Protein AF-A0A7S1EMR7-F1 (afdb_monomer_lite)

Foldseek 3Di:
DVVVVVVVVVVVVVVVVVVPPPPPPDVPAQEEAEQEDPVVCVVVVVCVVQVVVRHHYYNDDDPPDDHQEYEHDPVPDPVVCVVVNSHHYPDDPPCCCPPPPQNVCVSCVVVDDPPDDDDDDFDDDDPVSVVVVVVVVVVVVVVPDDDDDDDPPPPD

Radius of gyration: 26.7 Å; chains: 1; bounding box: 46×33×87 Å

Sequence (156 aa):
AREARFRKMRAQKKNAEEDETMKIEGDGDRVCQLDVPEDYEVYLDLRQALERRGWSASRELVEGVLPQMQWCSYIKTAWPLVASSNLIANHYFMRSGLVRKAELHSTLEPFEHGFCPEAHVTLVETQDDRDAFSSQAGALVRRGGLWVIKRGDSSN

Organism: Hemiselmis andersenii (NCBI:txid464988)

pLDDT: mean 80.06, std 16.39, range [36.0, 95.75]

Secondary structure (DSSP, 8-state):
-HHHHHHHHHHHHHHHHHHS-----S---EEEEEES-HHHHHHHTHHHHHHTTTEEEESSPPTT---SEEEE-GGGS-HHHHHTTS-EESS-SS-HHHHSHHHHHHHHGGG-SSSS---------SHHHHHHHHHHHHHHHHH-S-----------

Structure (mmCIF, N/CA/C/O backbone):
data_AF-A0A7S1EMR7-F1
#
_entry.id   AF-A0A7S1EMR7-F1
#
loop_
_atom_site.group_PDB
_atom_site.id
_atom_site.type_symbol
_atom_site.label_atom_id
_atom_site.label_alt_id
_atom_site.label_comp_id
_atom_site.label_asym_id
_atom_site.label_entity_id
_atom_site.label_seq_id
_atom_site.pdbx_PDB_ins_code
_atom_site.Cartn_x
_atom_site.Cartn_y
_atom_site.Cartn_z
_atom_site.occupancy
_atom_site.B_iso_or_equiv
_atom_site.auth_seq_id
_atom_site.auth_comp_id
_atom_site.auth_asym_id
_atom_site.auth_atom_id
_atom_site.pdbx_PDB_model_num
ATOM 1 N N . ALA A 1 1 ? 22.636 -6.985 56.946 1.00 59.81 1 ALA A N 1
ATOM 2 C CA . ALA A 1 1 ? 22.082 -5.681 56.497 1.00 59.81 1 ALA A CA 1
ATOM 3 C C . ALA A 1 1 ? 21.870 -5.590 54.974 1.00 59.81 1 ALA A C 1
ATOM 5 O O . ALA A 1 1 ? 20.788 -5.204 54.547 1.00 59.81 1 ALA A O 1
ATOM 6 N N . ARG A 1 2 ? 22.856 -5.963 54.139 1.00 51.94 2 ARG A N 1
ATOM 7 C CA . ARG A 1 2 ? 22.787 -5.855 52.664 1.00 51.94 2 ARG A CA 1
ATOM 8 C C . ARG A 1 2 ? 21.763 -6.803 52.010 1.00 51.94 2 ARG A C 1
ATOM 10 O O . ARG A 1 2 ? 21.017 -6.373 51.139 1.00 51.94 2 ARG A O 1
ATOM 17 N N . GLU A 1 3 ? 21.648 -8.042 52.486 1.00 55.09 3 GLU A N 1
ATOM 18 C CA . GLU A 1 3 ? 20.686 -9.031 51.958 1.00 55.09 3 GLU A CA 1
ATOM 19 C C . GLU A 1 3 ? 19.217 -8.685 52.242 1.00 55.09 3 GLU A C 1
ATOM 21 O O . GLU A 1 3 ? 18.350 -8.898 51.395 1.00 55.09 3 GLU A O 1
ATOM 26 N N . ALA A 1 4 ? 18.930 -8.070 53.394 1.00 62.09 4 ALA A N 1
ATOM 27 C CA . ALA A 1 4 ? 17.586 -7.594 53.730 1.00 62.09 4 ALA A CA 1
ATOM 28 C C . ALA A 1 4 ? 17.117 -6.489 52.765 1.00 62.09 4 ALA A C 1
ATOM 30 O O . ALA A 1 4 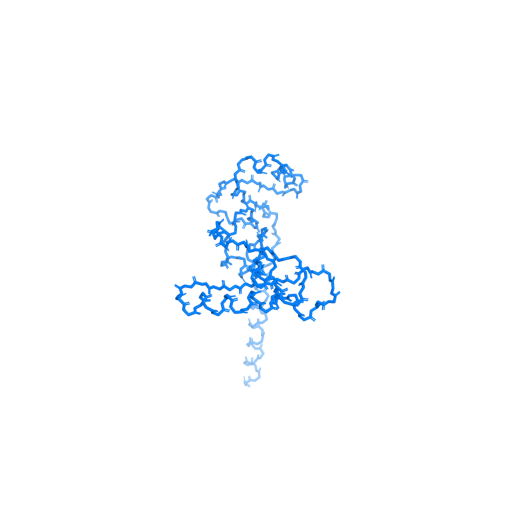? 15.948 -6.438 52.387 1.00 62.09 4 ALA A O 1
ATOM 31 N N . ARG A 1 5 ? 18.051 -5.646 52.302 1.00 58.44 5 ARG A N 1
ATOM 32 C CA . ARG A 1 5 ? 17.791 -4.590 51.313 1.00 58.44 5 ARG A CA 1
ATOM 33 C C . ARG A 1 5 ? 17.473 -5.166 49.928 1.00 58.44 5 ARG A C 1
ATOM 35 O O . ARG A 1 5 ? 16.561 -4.679 49.268 1.00 58.44 5 ARG A O 1
ATOM 42 N N . PHE A 1 6 ? 18.159 -6.238 49.524 1.00 53.72 6 PHE A N 1
ATOM 43 C CA . PHE A 1 6 ? 17.891 -6.933 48.258 1.00 53.72 6 PHE A CA 1
ATOM 44 C C . PHE A 1 6 ? 16.562 -7.696 48.258 1.00 53.72 6 PHE A C 1
ATOM 46 O O . PHE A 1 6 ? 15.848 -7.664 47.257 1.00 53.72 6 PHE A O 1
ATOM 53 N N . ARG A 1 7 ? 16.181 -8.324 49.379 1.00 66.12 7 ARG A N 1
ATOM 54 C CA . ARG A 1 7 ? 14.852 -8.948 49.510 1.00 66.12 7 ARG A CA 1
ATOM 55 C C . ARG A 1 7 ? 13.726 -7.915 49.449 1.00 66.12 7 ARG A C 1
ATOM 57 O O . ARG A 1 7 ? 12.734 -8.160 48.773 1.00 66.12 7 ARG A O 1
ATOM 64 N N . LYS A 1 8 ? 13.905 -6.744 50.074 1.00 63.78 8 LYS A N 1
ATOM 65 C CA . LYS A 1 8 ? 12.916 -5.654 50.033 1.00 63.78 8 LYS A CA 1
ATOM 66 C C . LYS A 1 8 ? 12.748 -5.071 48.622 1.00 63.78 8 LYS A C 1
ATOM 68 O O . LYS A 1 8 ? 11.618 -4.857 48.202 1.00 63.78 8 LYS A O 1
ATOM 73 N N . MET A 1 9 ? 13.840 -4.913 47.864 1.00 56.97 9 MET A N 1
ATOM 74 C CA . MET A 1 9 ? 13.774 -4.493 46.455 1.00 56.97 9 MET A CA 1
ATOM 75 C C . MET A 1 9 ? 13.129 -5.542 45.543 1.00 56.97 9 MET A C 1
ATOM 77 O O . MET A 1 9 ? 12.344 -5.174 44.680 1.00 56.97 9 MET A O 1
ATOM 81 N N . ARG A 1 10 ? 13.405 -6.842 45.729 1.00 60.38 10 ARG A N 1
ATOM 82 C CA . ARG A 1 10 ? 12.735 -7.901 44.947 1.00 60.38 10 ARG A CA 1
ATOM 83 C C . ARG A 1 10 ? 11.239 -7.994 45.246 1.00 60.38 10 ARG A C 1
ATOM 85 O O . ARG A 1 10 ? 10.472 -8.215 44.321 1.00 60.38 10 ARG A O 1
ATOM 92 N N . ALA A 1 11 ? 10.827 -7.789 46.497 1.00 57.56 11 ALA A N 1
ATOM 93 C CA . ALA A 1 11 ? 9.412 -7.740 46.862 1.00 57.56 11 ALA A CA 1
ATOM 94 C C . ALA A 1 11 ? 8.708 -6.501 46.280 1.00 57.56 11 ALA A C 1
ATOM 96 O O . ALA A 1 11 ? 7.611 -6.619 45.755 1.00 57.56 11 ALA A O 1
ATOM 97 N N . GLN A 1 12 ? 9.361 -5.332 46.290 1.00 55.22 12 GLN A N 1
ATOM 98 C CA . GLN A 1 12 ? 8.822 -4.126 45.647 1.00 55.22 12 GLN A CA 1
ATOM 99 C C . GLN A 1 12 ? 8.751 -4.251 44.123 1.00 55.22 12 GLN A C 1
ATOM 101 O O . GLN A 1 12 ? 7.795 -3.776 43.529 1.00 55.22 12 GLN A O 1
ATOM 106 N N . LYS A 1 13 ? 9.724 -4.922 43.495 1.00 54.41 13 LYS A N 1
ATOM 107 C CA . LYS A 1 13 ? 9.717 -5.156 42.048 1.00 54.41 13 LYS A CA 1
ATOM 108 C C . LYS A 1 13 ? 8.657 -6.179 41.632 1.00 54.41 13 LYS A C 1
ATOM 110 O O . LYS A 1 13 ? 8.000 -5.975 40.626 1.00 54.41 13 LYS A O 1
ATOM 115 N N . LYS A 1 14 ? 8.435 -7.215 42.449 1.00 50.94 14 LYS A N 1
ATOM 116 C CA . LYS A 1 14 ? 7.358 -8.187 42.233 1.00 50.94 14 LYS A CA 1
ATOM 117 C C . LYS A 1 14 ? 5.971 -7.557 42.412 1.00 50.94 14 LYS A C 1
ATOM 119 O O . LYS A 1 14 ? 5.097 -7.816 41.603 1.00 50.94 14 LYS A O 1
ATOM 124 N N . ASN A 1 15 ? 5.804 -6.667 43.393 1.00 51.16 15 ASN A N 1
ATOM 125 C CA . ASN A 1 15 ? 4.559 -5.910 43.558 1.00 51.16 15 ASN A CA 1
ATOM 126 C C . ASN A 1 15 ? 4.343 -4.866 42.445 1.00 51.16 15 ASN A C 1
ATOM 128 O O . ASN A 1 15 ? 3.202 -4.553 42.153 1.00 51.16 15 ASN A O 1
ATOM 132 N N . ALA A 1 16 ? 5.408 -4.337 41.828 1.00 50.28 16 ALA A N 1
ATOM 133 C CA . ALA A 1 16 ? 5.301 -3.429 40.682 1.00 50.28 16 ALA A CA 1
ATOM 134 C C . ALA A 1 16 ? 5.016 -4.171 39.361 1.00 50.28 16 ALA A C 1
ATOM 136 O O . ALA A 1 16 ? 4.273 -3.666 38.532 1.00 50.28 16 ALA A O 1
ATOM 137 N N . GLU A 1 17 ? 5.555 -5.382 39.177 1.00 47.81 17 GLU A N 1
ATOM 138 C CA . GLU A 1 17 ? 5.241 -6.245 38.024 1.00 47.81 17 GLU A CA 1
ATOM 139 C C . GLU A 1 17 ? 3.837 -6.882 38.139 1.00 47.81 17 GLU A C 1
ATOM 141 O O . GLU A 1 17 ? 3.195 -7.144 37.124 1.00 47.81 17 GLU A O 1
ATOM 146 N N . GLU A 1 18 ? 3.318 -7.082 39.357 1.00 48.97 18 GLU A N 1
ATOM 147 C CA . GLU A 1 18 ? 1.927 -7.514 39.589 1.00 48.97 18 GLU A CA 1
ATOM 148 C C . GLU A 1 18 ? 0.900 -6.365 39.436 1.00 48.97 18 GLU A C 1
ATOM 150 O O . GLU A 1 18 ? -0.270 -6.652 39.207 1.00 48.97 18 GLU A O 1
ATOM 155 N N . ASP A 1 19 ? 1.322 -5.091 39.458 1.00 44.84 19 ASP A N 1
ATOM 156 C CA . ASP A 1 19 ? 0.466 -3.914 39.171 1.00 44.84 19 ASP A CA 1
ATOM 157 C C . ASP A 1 19 ? 0.435 -3.543 37.667 1.00 44.84 19 ASP A C 1
ATOM 159 O O . ASP A 1 19 ? -0.446 -2.814 37.217 1.00 44.84 19 ASP A O 1
ATOM 163 N N . GLU A 1 20 ? 1.367 -4.070 36.860 1.00 45.59 20 GLU A N 1
ATOM 164 C CA . GLU A 1 20 ? 1.412 -3.878 35.396 1.00 45.59 20 GLU A CA 1
ATOM 165 C C . GLU A 1 20 ? 0.781 -5.029 34.600 1.00 45.59 20 GLU A C 1
ATOM 167 O O . GLU A 1 20 ? 0.654 -4.959 33.376 1.00 45.59 20 GLU A O 1
ATOM 172 N N . THR A 1 21 ? 0.273 -6.060 35.279 1.00 43.38 21 THR A N 1
ATOM 173 C CA . THR A 1 21 ? -0.752 -6.923 34.683 1.00 43.38 21 THR A CA 1
ATOM 174 C C . THR A 1 21 ? -2.107 -6.263 34.883 1.00 43.38 21 THR A C 1
ATOM 176 O O . THR A 1 21 ? -2.955 -6.727 35.643 1.00 43.38 21 THR A O 1
ATOM 179 N N . MET A 1 22 ? -2.318 -5.172 34.138 1.00 37.53 22 MET A N 1
ATOM 180 C CA . MET A 1 22 ? -3.654 -4.754 33.735 1.00 37.53 22 MET A CA 1
ATOM 181 C C . MET A 1 22 ? -4.307 -5.970 33.079 1.00 37.53 22 MET A C 1
ATOM 183 O O . MET A 1 22 ? -4.130 -6.259 31.895 1.00 37.53 22 MET A O 1
ATOM 187 N N . LYS A 1 23 ? -5.051 -6.726 33.882 1.00 36.00 23 LYS A N 1
ATOM 188 C CA . LYS A 1 23 ? -6.114 -7.568 33.377 1.00 36.00 23 LYS A CA 1
ATOM 189 C C . LYS A 1 23 ? -7.006 -6.641 32.566 1.00 36.00 23 LYS A C 1
ATOM 191 O O . LYS A 1 23 ? -7.733 -5.830 33.134 1.00 36.00 23 LYS A O 1
ATOM 196 N N . ILE A 1 24 ? -6.951 -6.761 31.245 1.00 42.38 24 ILE A N 1
ATOM 197 C CA . ILE A 1 24 ? -8.002 -6.257 30.365 1.00 42.38 24 ILE A CA 1
ATOM 198 C C . ILE A 1 24 ? -9.196 -7.207 30.556 1.00 42.38 24 ILE A C 1
ATOM 200 O O . ILE A 1 24 ? -9.556 -7.991 29.687 1.00 42.38 24 ILE A O 1
ATOM 204 N N . GLU A 1 25 ? -9.744 -7.227 31.770 1.00 42.66 25 GLU A N 1
ATOM 205 C CA . GLU A 1 25 ? -11.084 -7.719 32.045 1.00 42.66 25 GLU A CA 1
ATOM 206 C C . GLU A 1 25 ? -11.998 -6.521 31.795 1.00 42.66 25 GLU A C 1
ATOM 208 O O . GLU A 1 25 ? -12.221 -5.674 32.656 1.00 42.66 25 GLU A O 1
ATOM 213 N N . GLY A 1 26 ? -12.458 -6.420 30.556 1.00 37.28 26 GLY A N 1
ATOM 214 C CA . GLY A 1 26 ? -13.476 -5.477 30.145 1.00 37.28 26 GLY A CA 1
ATOM 215 C C . GLY A 1 26 ? -13.989 -5.898 28.783 1.00 37.28 26 GLY A C 1
ATOM 216 O O . GLY A 1 26 ? -13.205 -5.985 27.837 1.00 37.28 26 GLY A O 1
ATOM 217 N N . ASP A 1 27 ? -15.297 -6.126 28.683 1.00 48.91 27 ASP A N 1
ATOM 218 C CA . ASP A 1 27 ? -16.066 -5.887 27.458 1.00 48.91 27 ASP A CA 1
ATOM 219 C C . ASP A 1 27 ? -15.901 -4.399 27.090 1.00 48.91 27 ASP A C 1
ATOM 221 O O . ASP A 1 27 ? -16.804 -3.580 27.228 1.00 48.91 27 ASP A O 1
ATOM 225 N N . GLY A 1 28 ? -14.682 -4.003 26.721 1.00 57.78 28 GLY A N 1
ATOM 226 C CA . GLY A 1 28 ? -14.449 -2.754 26.032 1.00 57.78 28 GLY A CA 1
ATOM 227 C C . GLY A 1 28 ? -15.085 -2.940 24.672 1.00 57.78 28 GLY A C 1
ATOM 228 O O . GLY A 1 28 ? -14.665 -3.836 23.932 1.00 57.78 28 GLY A O 1
ATOM 229 N N . ASP A 1 29 ? -16.123 -2.155 24.386 1.00 72.94 29 ASP A N 1
ATOM 230 C CA . ASP A 1 29 ? -16.818 -2.196 23.106 1.00 72.94 29 ASP A CA 1
ATOM 231 C C . ASP A 1 29 ? -15.783 -2.273 21.983 1.00 72.94 29 ASP A C 1
ATOM 233 O O . ASP A 1 29 ? -14.864 -1.452 21.884 1.00 72.94 29 ASP A O 1
ATOM 237 N N . ARG A 1 30 ? -15.879 -3.331 21.177 1.00 89.31 30 ARG A N 1
ATOM 238 C CA . ARG A 1 30 ? -14.985 -3.532 20.042 1.00 89.31 30 ARG A CA 1
ATOM 239 C C . ARG A 1 30 ? -15.376 -2.517 18.984 1.00 89.31 30 ARG A C 1
ATOM 241 O O . ARG A 1 30 ? -16.343 -2.725 18.258 1.00 89.31 30 ARG A O 1
ATOM 248 N N . VAL A 1 31 ? -14.655 -1.412 18.908 1.00 92.12 31 VAL A N 1
ATOM 249 C CA . VAL A 1 31 ? -14.942 -0.308 17.998 1.00 92.12 31 VAL A CA 1
ATOM 250 C C . VAL A 1 31 ? -14.073 -0.416 16.752 1.00 92.12 31 VAL A C 1
ATOM 252 O O . VAL A 1 31 ? -12.845 -0.524 16.811 1.00 92.12 31 VAL A O 1
ATOM 255 N N . CYS A 1 32 ? -14.733 -0.357 15.599 1.00 93.75 32 CYS A N 1
ATOM 256 C CA . CYS A 1 32 ? -14.106 -0.231 14.299 1.00 93.75 32 CYS A CA 1
ATOM 257 C C . CYS A 1 32 ? -14.441 1.123 13.665 1.00 93.75 32 CYS A C 1
ATOM 259 O O . CYS A 1 32 ? -15.611 1.470 13.500 1.00 93.75 32 CYS A O 1
ATOM 261 N N . GLN A 1 33 ? -13.413 1.862 13.250 1.00 93.75 33 GLN A N 1
ATOM 262 C CA . GLN A 1 33 ? -13.583 3.028 12.389 1.00 93.75 33 GLN A CA 1
ATOM 263 C C . GLN A 1 33 ? -13.629 2.592 10.914 1.00 93.75 33 GLN A C 1
ATOM 265 O O . GLN A 1 33 ? -12.656 2.035 10.406 1.00 93.75 33 GLN A O 1
ATOM 270 N N . LEU A 1 34 ? -14.726 2.890 10.221 1.00 93.12 34 LEU A N 1
ATOM 271 C CA . LEU A 1 34 ? -14.945 2.671 8.789 1.00 93.12 34 LEU A CA 1
ATOM 272 C C . LEU A 1 34 ? -14.782 3.983 8.006 1.00 93.12 34 LEU A C 1
ATOM 274 O O . LEU A 1 34 ? -15.761 4.616 7.617 1.00 93.12 34 LEU A O 1
ATOM 278 N N . ASP A 1 35 ? -13.544 4.399 7.749 1.00 91.81 35 ASP A N 1
ATOM 279 C CA . ASP A 1 35 ? -13.264 5.573 6.908 1.00 91.81 35 ASP A CA 1
ATOM 280 C C . ASP A 1 35 ? -13.019 5.148 5.452 1.00 91.81 35 ASP A C 1
ATOM 282 O O . ASP A 1 35 ? -11.899 5.178 4.926 1.00 91.81 35 ASP A O 1
ATOM 286 N N . VAL A 1 36 ? -14.098 4.690 4.816 1.00 88.44 36 VAL A N 1
ATOM 287 C CA . VAL A 1 36 ? -14.150 4.300 3.402 1.00 88.44 36 VAL A CA 1
ATOM 288 C C . VAL A 1 36 ? -15.313 4.991 2.678 1.00 88.44 36 VAL A C 1
ATOM 290 O O . VAL A 1 36 ? -16.310 5.347 3.318 1.00 88.44 36 VAL A O 1
ATOM 293 N N . PRO A 1 37 ? -15.217 5.176 1.347 1.00 86.06 37 PRO A N 1
ATOM 294 C CA . PRO A 1 37 ? -16.343 5.599 0.514 1.00 86.06 37 PRO A CA 1
ATOM 295 C C . PRO A 1 37 ? -17.586 4.713 0.705 1.00 86.06 37 PRO A C 1
ATOM 297 O O . PRO A 1 37 ? -17.478 3.536 1.043 1.00 86.06 37 PRO A O 1
ATOM 300 N N . GLU A 1 38 ? -18.778 5.288 0.536 1.00 79.75 38 GLU A N 1
ATOM 301 C CA . GLU A 1 38 ? -20.043 4.608 0.876 1.00 79.75 38 GLU A CA 1
ATOM 302 C C . GLU A 1 38 ? -20.360 3.459 -0.071 1.00 79.75 38 GLU A C 1
ATOM 304 O O . GLU A 1 38 ? -20.783 2.389 0.352 1.00 79.75 38 GLU A O 1
ATOM 309 N N . ASP A 1 39 ? -20.067 3.659 -1.349 1.00 82.88 39 ASP A N 1
ATOM 310 C CA . ASP A 1 39 ? -20.155 2.642 -2.388 1.00 82.88 39 ASP A CA 1
ATOM 311 C C . ASP A 1 39 ? -19.263 1.429 -2.084 1.00 82.88 39 ASP A C 1
ATOM 313 O O . ASP A 1 39 ? -19.673 0.292 -2.311 1.00 82.88 39 ASP A O 1
ATOM 317 N N . TYR A 1 40 ? -18.083 1.649 -1.501 1.00 79.44 40 TYR A N 1
ATOM 318 C CA . TYR A 1 40 ? -17.188 0.574 -1.073 1.00 79.44 40 TYR A CA 1
ATOM 319 C C . TYR A 1 40 ? -17.735 -0.210 0.132 1.00 79.44 40 TYR A C 1
ATOM 321 O O . TYR A 1 40 ? -17.653 -1.440 0.157 1.00 79.44 40 TYR A O 1
ATOM 329 N N . GLU A 1 41 ? -18.309 0.481 1.124 1.00 77.44 41 GLU A N 1
ATOM 330 C CA . GLU A 1 41 ? -18.937 -0.151 2.295 1.00 77.44 41 GLU A CA 1
ATOM 331 C C . GLU A 1 41 ? -20.154 -0.989 1.889 1.00 77.44 41 GLU A C 1
ATOM 333 O O . GLU A 1 41 ? -20.264 -2.138 2.316 1.00 77.44 41 GLU A O 1
ATOM 338 N N . VAL A 1 42 ? -21.020 -0.450 1.024 1.00 76.94 42 VAL A N 1
ATOM 339 C CA . VAL A 1 42 ? -22.207 -1.146 0.501 1.00 76.94 42 VAL A CA 1
ATOM 340 C C . VAL A 1 42 ? -21.809 -2.361 -0.334 1.00 76.94 42 VAL A C 1
ATOM 342 O O . VAL A 1 42 ? -22.425 -3.417 -0.211 1.00 76.94 42 VAL A O 1
ATOM 345 N N . TYR A 1 43 ? -20.761 -2.243 -1.153 1.00 75.56 43 TYR A N 1
ATOM 346 C CA . TYR A 1 43 ? -20.276 -3.349 -1.979 1.00 75.56 43 TYR A CA 1
ATOM 347 C C . TYR A 1 43 ? -19.778 -4.545 -1.150 1.00 75.56 43 TYR A C 1
ATOM 349 O O . TYR A 1 43 ? -19.951 -5.692 -1.560 1.00 75.56 43 TYR A O 1
ATOM 357 N N . LEU A 1 44 ? -19.163 -4.293 0.009 1.00 82.75 44 LEU A N 1
ATOM 358 C CA . LEU A 1 44 ? -18.569 -5.333 0.858 1.00 82.75 44 LEU A CA 1
ATOM 359 C C . LEU A 1 44 ? -19.40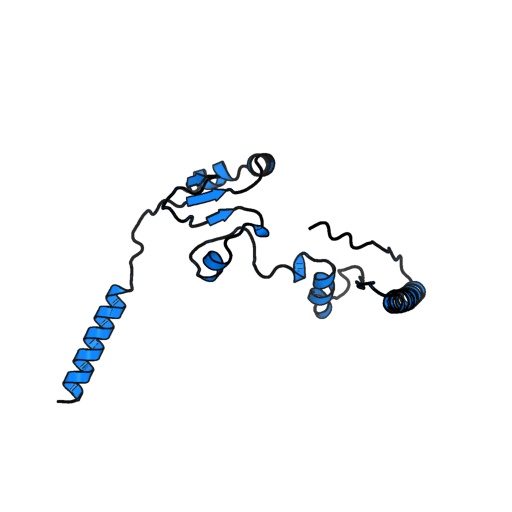4 -5.708 2.092 1.00 82.75 44 LEU A C 1
ATOM 361 O O . LEU A 1 44 ? -19.042 -6.660 2.783 1.00 82.75 44 LEU A O 1
ATOM 365 N N . ASP A 1 45 ? -20.481 -4.975 2.384 1.00 89.31 45 ASP A N 1
ATOM 366 C CA . ASP A 1 45 ? -21.322 -5.143 3.579 1.00 89.31 45 ASP A CA 1
ATOM 367 C C . ASP A 1 45 ? -20.505 -5.165 4.894 1.00 89.31 45 ASP A C 1
ATOM 369 O O . ASP A 1 45 ? -20.740 -5.951 5.819 1.00 89.31 45 ASP A O 1
ATOM 373 N N . LEU A 1 46 ? -19.473 -4.311 4.968 1.00 89.69 46 LEU A N 1
ATOM 374 C CA . LEU A 1 46 ? -18.468 -4.357 6.041 1.00 89.69 46 LEU A CA 1
ATOM 375 C C . LEU A 1 46 ? -19.079 -4.112 7.418 1.00 89.69 46 LEU A C 1
ATOM 377 O O . LEU A 1 46 ? -18.783 -4.846 8.360 1.00 89.69 46 LEU A O 1
ATOM 381 N N . ARG A 1 47 ? -19.947 -3.103 7.538 1.00 91.00 47 ARG A N 1
ATOM 382 C CA . ARG A 1 47 ? -20.621 -2.766 8.795 1.00 91.00 47 ARG A CA 1
ATOM 383 C C . ARG A 1 47 ? -21.409 -3.947 9.336 1.00 91.00 47 ARG A C 1
ATOM 385 O O . ARG A 1 47 ? -21.165 -4.367 10.463 1.00 91.00 47 ARG A O 1
ATOM 392 N N . GLN A 1 48 ? -22.280 -4.543 8.524 1.00 91.44 48 GLN A N 1
ATOM 393 C CA . GLN A 1 48 ? -23.098 -5.659 8.983 1.00 91.44 48 GLN A CA 1
ATOM 394 C C . GLN A 1 48 ? -22.243 -6.894 9.297 1.00 91.44 48 GLN A C 1
ATOM 396 O O . GLN A 1 48 ? -22.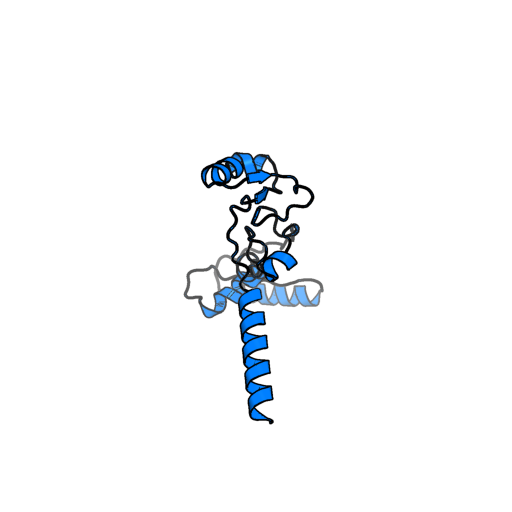549 -7.645 10.225 1.00 91.44 48 GLN A O 1
ATOM 401 N N . ALA A 1 49 ? -21.158 -7.125 8.550 1.00 92.81 49 ALA A N 1
ATOM 402 C CA . ALA A 1 49 ? -20.221 -8.211 8.827 1.00 92.81 49 ALA A CA 1
ATOM 403 C C . ALA A 1 49 ? -19.484 -8.038 10.168 1.00 92.81 49 ALA A C 1
ATOM 405 O O . ALA A 1 49 ? -19.202 -9.037 10.842 1.00 92.81 49 ALA A O 1
ATOM 406 N N . LEU A 1 50 ? -19.176 -6.798 10.548 1.00 92.50 50 LEU A N 1
ATOM 407 C CA . LEU A 1 50 ? -18.548 -6.433 11.816 1.00 92.50 50 LEU A CA 1
ATOM 408 C C . LEU A 1 50 ? -19.536 -6.519 12.983 1.00 92.50 50 LEU A C 1
ATOM 410 O O . LEU A 1 50 ? -19.252 -7.195 13.973 1.00 92.50 50 LEU A O 1
ATOM 414 N N . GLU A 1 51 ? -20.727 -5.946 12.832 1.00 92.12 51 GLU A N 1
ATOM 415 C CA . GLU A 1 51 ? -21.797 -5.974 13.839 1.00 92.12 51 GLU A CA 1
ATOM 416 C C . GLU A 1 51 ? -22.224 -7.407 14.178 1.00 92.12 51 GLU A C 1
ATOM 418 O O . GLU A 1 51 ? -22.319 -7.771 15.350 1.00 92.12 51 GLU A O 1
ATOM 423 N N . ARG A 1 52 ? -22.340 -8.286 13.170 1.00 93.81 52 ARG A N 1
ATOM 424 C CA . ARG A 1 52 ? -22.592 -9.729 13.366 1.00 93.81 52 ARG A CA 1
ATOM 425 C C . ARG A 1 52 ? -21.510 -10.443 14.190 1.00 93.81 52 ARG A C 1
ATOM 427 O O . ARG A 1 52 ? -21.741 -11.551 14.666 1.00 93.81 52 ARG A O 1
ATOM 434 N N . ARG A 1 53 ? -20.327 -9.842 14.340 1.00 92.88 53 ARG A N 1
ATOM 435 C CA . ARG A 1 53 ? -19.189 -10.352 15.125 1.00 92.88 53 ARG A CA 1
ATOM 436 C C . ARG A 1 53 ? -18.981 -9.583 16.435 1.00 92.88 53 ARG A C 1
ATOM 438 O O . ARG A 1 53 ? -17.940 -9.752 17.072 1.00 92.88 53 ARG A O 1
ATOM 445 N N . GLY A 1 54 ? -19.955 -8.760 16.827 1.00 92.12 54 GLY A N 1
ATOM 446 C CA . GLY A 1 54 ? -19.920 -7.982 18.062 1.00 92.12 54 GLY A CA 1
ATOM 447 C C . GLY A 1 54 ? -19.009 -6.758 17.993 1.00 92.12 54 GLY A C 1
ATOM 448 O O . GLY A 1 54 ? -18.466 -6.360 19.017 1.00 92.12 54 GLY A O 1
ATOM 449 N N . TRP A 1 55 ? -18.792 -6.198 16.801 1.00 92.44 55 TRP A N 1
ATOM 450 C CA . TRP A 1 55 ? -18.100 -4.920 16.640 1.00 92.44 55 TRP A CA 1
ATOM 451 C C . TRP A 1 55 ? -19.103 -3.785 16.451 1.00 92.44 55 TRP A C 1
ATOM 453 O O . TRP A 1 55 ? -20.020 -3.894 15.642 1.00 92.44 55 TRP A O 1
ATOM 463 N N . SER A 1 56 ? -18.881 -2.668 17.133 1.00 91.31 56 SER A N 1
ATOM 464 C CA . SER A 1 56 ? -19.505 -1.391 16.804 1.00 91.31 56 SER A CA 1
ATOM 465 C C . SER A 1 56 ? -18.708 -0.735 15.680 1.00 91.31 56 SER A C 1
ATOM 467 O O . SER A 1 56 ? -17.514 -0.480 15.834 1.00 91.31 56 SER A O 1
ATOM 469 N N . ALA A 1 57 ? -19.332 -0.498 14.529 1.00 90.88 57 ALA A N 1
ATOM 470 C CA . ALA A 1 57 ? -18.668 0.081 13.367 1.00 90.88 57 ALA A CA 1
ATOM 471 C C . ALA A 1 57 ? -19.216 1.484 13.071 1.00 90.88 57 ALA A C 1
ATOM 473 O O . ALA A 1 57 ? -20.418 1.669 12.894 1.00 90.88 57 ALA A O 1
ATOM 474 N N . SER A 1 58 ? -18.347 2.489 12.983 1.00 88.56 58 SER A N 1
ATOM 475 C CA . SER A 1 58 ? -18.740 3.881 12.720 1.00 88.56 58 SER A CA 1
ATOM 476 C C . SER A 1 58 ? -17.791 4.537 11.729 1.00 88.56 58 SER A C 1
ATOM 478 O O . SER A 1 58 ? -16.601 4.244 11.726 1.00 88.56 58 SER A O 1
ATOM 480 N N . ARG A 1 59 ? -18.303 5.443 10.891 1.00 87.44 59 ARG A N 1
ATOM 481 C CA . ARG A 1 59 ? -17.453 6.248 9.996 1.00 87.44 59 ARG A CA 1
ATOM 482 C C . ARG A 1 59 ? -16.711 7.333 10.773 1.00 87.44 59 ARG A C 1
ATOM 484 O O . ARG A 1 59 ? -15.555 7.639 10.487 1.00 87.44 59 ARG A O 1
ATOM 491 N N . GLU A 1 60 ? -17.381 7.878 11.779 1.00 83.06 60 GLU A N 1
ATOM 492 C CA . GLU A 1 60 ? -16.850 8.912 12.654 1.00 83.06 60 GLU A CA 1
ATOM 493 C C . GLU A 1 60 ? -16.151 8.283 13.857 1.00 83.06 60 GLU A C 1
ATOM 495 O O . GLU A 1 60 ? -16.608 7.274 14.406 1.00 83.06 60 GLU A O 1
ATOM 500 N N . LEU A 1 61 ? -15.046 8.902 14.270 1.00 77.88 61 LEU A N 1
ATOM 501 C CA . LEU A 1 61 ? -14.425 8.596 15.551 1.00 77.88 61 LEU A CA 1
ATOM 502 C C . LEU A 1 61 ? -15.354 9.077 16.661 1.00 77.88 61 LEU A C 1
ATOM 504 O O . LEU A 1 61 ? -15.742 10.243 16.692 1.00 77.88 61 LEU A O 1
ATOM 508 N N . VAL A 1 62 ? -15.690 8.175 17.575 1.00 75.44 62 VAL A N 1
ATOM 509 C CA . VAL A 1 62 ? -16.426 8.538 18.783 1.00 75.44 62 VAL A CA 1
ATOM 510 C C . VAL A 1 62 ? -15.467 9.302 19.694 1.00 75.44 62 VAL A C 1
ATOM 512 O O . VAL A 1 62 ? -14.376 8.822 20.003 1.00 75.44 62 VAL A O 1
ATOM 515 N N . GLU A 1 63 ? -15.847 10.514 20.093 1.00 76.19 63 GLU A N 1
ATOM 516 C CA . GLU A 1 63 ? -15.000 11.368 20.925 1.00 76.19 63 GLU A CA 1
ATOM 517 C C . GLU A 1 63 ? -14.619 10.658 22.235 1.00 76.19 63 GLU A C 1
ATOM 519 O O . GLU A 1 63 ? -15.460 10.078 22.920 1.00 76.19 63 GLU A O 1
ATOM 524 N N . GLY A 1 64 ? -13.325 10.668 22.565 1.00 77.44 64 GLY A N 1
ATOM 525 C CA . GLY A 1 64 ? -12.796 10.000 23.758 1.00 77.44 64 GLY A CA 1
ATOM 526 C C . GLY A 1 64 ? -12.664 8.475 23.656 1.00 77.44 64 GLY A C 1
ATOM 527 O O . GLY A 1 64 ? -12.172 7.864 24.603 1.00 77.44 64 GLY A O 1
ATOM 528 N N . VAL A 1 65 ? -13.036 7.856 22.528 1.00 82.56 65 VAL A N 1
ATOM 529 C CA . VAL A 1 65 ? -12.917 6.406 22.313 1.00 82.56 65 VAL A CA 1
ATOM 530 C C . VAL A 1 65 ? -11.928 6.123 21.187 1.00 82.56 65 VAL A C 1
ATOM 532 O O . VAL A 1 65 ? -12.141 6.484 20.030 1.00 82.56 65 VAL A O 1
ATOM 535 N N . LEU A 1 66 ? -10.829 5.446 21.522 1.00 85.12 66 LEU A N 1
ATOM 536 C CA . LEU A 1 66 ? -9.873 4.970 20.525 1.00 85.12 66 LEU A CA 1
ATOM 537 C C . LEU A 1 66 ? -10.401 3.682 19.877 1.00 85.12 66 LEU A C 1
ATOM 539 O O . LEU A 1 66 ? -10.707 2.734 20.604 1.00 85.12 66 LEU A O 1
ATOM 543 N N . PRO A 1 67 ? -10.495 3.607 18.537 1.00 91.75 67 PRO A N 1
ATOM 544 C CA . PRO A 1 67 ? -10.896 2.377 17.873 1.00 91.75 67 PRO A CA 1
ATOM 545 C C . PRO A 1 67 ? -9.814 1.308 18.045 1.00 91.75 67 PRO A C 1
ATOM 547 O O . PRO A 1 67 ? -8.623 1.601 17.957 1.00 91.75 67 PRO A O 1
ATOM 550 N N . GLN A 1 68 ? -10.219 0.053 18.224 1.00 93.88 68 GLN A N 1
ATOM 551 C CA . GLN A 1 68 ? -9.301 -1.090 18.220 1.00 93.88 68 GLN A CA 1
ATOM 552 C C . GLN A 1 68 ? -9.028 -1.583 16.795 1.00 93.88 68 GLN A C 1
ATOM 554 O O . GLN A 1 68 ? -8.035 -2.272 16.558 1.00 93.88 68 GLN A O 1
ATOM 559 N N . MET A 1 69 ? -9.881 -1.214 15.832 1.00 95.19 69 MET A N 1
ATOM 560 C CA . MET A 1 69 ? -9.671 -1.500 14.417 1.00 95.19 69 MET A CA 1
ATOM 561 C C . MET A 1 69 ? -9.983 -0.299 13.522 1.00 95.19 69 MET A C 1
ATOM 563 O O . MET A 1 69 ? -10.976 0.395 13.718 1.00 95.19 69 MET A O 1
ATOM 567 N N . GLN A 1 70 ? -9.185 -0.096 12.480 1.00 94.81 70 GLN A N 1
ATOM 568 C CA . GLN A 1 70 ? -9.431 0.897 11.442 1.00 94.81 70 GLN A CA 1
ATOM 569 C C . GLN A 1 70 ? -9.501 0.216 10.074 1.00 94.81 70 GLN A C 1
ATOM 571 O O . GLN A 1 70 ? -8.555 -0.440 9.633 1.00 94.81 70 GLN A O 1
ATOM 576 N N . TRP A 1 71 ? -10.622 0.406 9.387 1.00 94.38 71 TRP A N 1
ATOM 577 C CA . TRP A 1 71 ? -10.794 0.049 7.989 1.00 94.38 71 TRP A CA 1
ATOM 578 C C . TRP A 1 71 ? -10.863 1.330 7.167 1.00 94.38 71 TRP A C 1
ATOM 580 O O . TRP A 1 71 ? -11.869 2.037 7.171 1.00 94.38 71 TRP A O 1
ATOM 590 N N . CYS A 1 72 ? -9.771 1.661 6.488 1.00 92.81 72 CYS A N 1
ATOM 591 C CA . CYS A 1 72 ? -9.665 2.914 5.743 1.00 92.81 72 CYS A CA 1
ATOM 592 C C . CYS A 1 72 ? -8.725 2.778 4.539 1.00 92.81 72 CYS A C 1
ATOM 594 O O . CYS A 1 72 ? -8.335 1.669 4.164 1.00 92.81 72 CYS A O 1
ATOM 596 N N . SER A 1 73 ? -8.372 3.893 3.895 1.00 92.25 73 SER A N 1
ATOM 597 C CA . SER A 1 73 ? -7.308 3.911 2.888 1.00 92.25 73 SER A CA 1
ATOM 598 C C . SER A 1 73 ? -5.917 3.872 3.539 1.00 92.25 73 SER A C 1
ATOM 600 O O . SER A 1 73 ? -5.723 4.310 4.672 1.00 92.25 73 SER A O 1
ATOM 602 N N . TYR A 1 74 ? -4.916 3.387 2.799 1.00 92.56 74 TYR A N 1
ATOM 603 C CA . TYR A 1 74 ? -3.536 3.263 3.293 1.00 92.56 74 TYR A CA 1
ATOM 604 C C . TYR A 1 74 ? -2.968 4.587 3.840 1.00 92.56 74 TYR A C 1
ATOM 606 O O . TYR A 1 74 ? -2.277 4.603 4.855 1.00 92.56 74 TYR A O 1
ATOM 614 N N . ILE A 1 75 ? -3.283 5.703 3.174 1.00 91.56 75 ILE A N 1
ATOM 615 C CA . ILE A 1 75 ? -2.794 7.045 3.532 1.00 91.56 75 ILE A CA 1
ATOM 616 C C . ILE A 1 75 ? -3.412 7.532 4.850 1.00 91.56 75 ILE A C 1
ATOM 618 O O . ILE A 1 75 ? -2.761 8.248 5.603 1.00 91.56 75 ILE A O 1
ATOM 622 N N . LYS A 1 76 ? -4.653 7.131 5.144 1.00 92.75 76 LYS A N 1
ATOM 623 C CA . LYS A 1 76 ? -5.384 7.540 6.351 1.00 92.75 76 LYS A CA 1
ATOM 624 C C . LYS A 1 76 ? -5.140 6.638 7.562 1.00 92.75 76 LYS A C 1
ATOM 626 O O . LYS A 1 76 ? -5.591 6.955 8.661 1.00 92.75 76 LYS A O 1
ATOM 631 N N . THR A 1 77 ? -4.455 5.514 7.364 1.00 93.94 77 THR A N 1
ATOM 632 C CA . THR A 1 77 ? -4.178 4.563 8.440 1.00 93.94 77 THR A CA 1
ATOM 633 C C . THR A 1 77 ? -3.308 5.220 9.511 1.00 93.94 77 THR A C 1
ATOM 635 O O . THR A 1 77 ? -2.261 5.795 9.207 1.00 93.94 77 THR A O 1
ATOM 638 N N . ALA A 1 78 ? -3.714 5.115 10.777 1.00 93.69 78 ALA A N 1
ATOM 639 C CA . ALA A 1 78 ? -2.968 5.657 11.910 1.00 93.69 78 ALA A CA 1
ATOM 640 C C . ALA A 1 78 ? -1.752 4.777 12.261 1.00 93.69 78 ALA A C 1
ATOM 642 O O . ALA A 1 78 ? -1.706 4.117 13.300 1.00 93.69 78 ALA A O 1
ATOM 643 N N . TRP A 1 79 ? -0.739 4.774 11.389 1.00 95.00 79 TRP A N 1
ATOM 644 C CA . TRP A 1 79 ? 0.456 3.930 11.506 1.00 95.00 79 TRP A CA 1
ATOM 645 C C . TRP A 1 79 ? 1.174 3.977 12.860 1.00 95.00 79 TRP A C 1
ATOM 647 O O . TRP A 1 79 ? 1.595 2.910 13.307 1.00 95.00 79 TRP A O 1
ATOM 657 N N . PRO A 1 80 ? 1.290 5.127 13.561 1.00 94.31 80 PRO A N 1
ATOM 658 C CA . PRO A 1 80 ? 1.877 5.144 14.900 1.00 94.31 80 PRO A CA 1
ATOM 659 C C . PRO A 1 80 ? 1.143 4.239 15.901 1.00 94.31 80 PRO A C 1
ATOM 661 O O . PRO A 1 80 ? 1.794 3.576 16.704 1.00 94.31 80 PRO A O 1
ATOM 664 N N . LEU A 1 81 ? -0.191 4.156 15.821 1.00 92.81 81 LEU A N 1
ATOM 665 C CA . LEU A 1 81 ? -1.003 3.303 16.699 1.00 92.81 81 LEU A CA 1
ATOM 666 C C . LEU A 1 81 ? -0.903 1.823 16.319 1.00 92.81 81 LEU A C 1
ATOM 668 O O . LEU A 1 81 ? -0.913 0.956 17.193 1.00 92.81 81 LEU A O 1
ATOM 672 N N . VAL A 1 82 ? -0.763 1.532 15.022 1.00 94.75 82 VAL A N 1
ATOM 673 C CA . VAL A 1 82 ? -0.496 0.169 14.537 1.00 94.75 82 VAL A CA 1
ATOM 674 C C . VAL A 1 82 ? 0.877 -0.299 15.025 1.00 94.75 82 VAL A C 1
ATOM 676 O O . VAL A 1 82 ? 1.006 -1.392 15.569 1.00 94.75 82 VAL A O 1
ATOM 679 N N . ALA A 1 83 ? 1.902 0.549 14.896 1.00 94.06 83 ALA A N 1
ATOM 680 C CA . ALA A 1 83 ? 3.263 0.250 15.338 1.00 94.06 83 ALA A CA 1
ATOM 681 C C . ALA A 1 83 ? 3.356 0.022 16.856 1.00 94.06 83 ALA A C 1
ATOM 683 O O . ALA A 1 83 ? 4.152 -0.801 17.303 1.00 94.06 83 ALA A O 1
ATOM 684 N N . SER A 1 84 ? 2.522 0.705 17.646 1.00 93.75 84 SER A N 1
ATOM 685 C CA . SER A 1 84 ? 2.440 0.513 19.096 1.00 93.75 84 SER A CA 1
ATOM 686 C C . SER A 1 84 ? 1.484 -0.608 19.527 1.00 93.75 84 SER A C 1
ATOM 688 O O . SER A 1 84 ? 1.198 -0.717 20.713 1.00 93.75 84 SER A O 1
ATOM 690 N N . SER A 1 85 ? 0.974 -1.428 18.596 1.00 89.38 85 SER A N 1
ATOM 691 C CA . SER A 1 85 ? 0.018 -2.523 18.859 1.00 89.38 85 SER A CA 1
ATOM 692 C C . SER A 1 85 ? -1.301 -2.097 19.522 1.00 89.38 85 SER A C 1
ATOM 694 O O . SER A 1 85 ? -2.001 -2.926 20.095 1.00 89.38 85 SER A O 1
ATOM 696 N N . ASN A 1 86 ? -1.667 -0.818 19.413 1.00 90.56 86 ASN A N 1
ATOM 697 C CA . ASN A 1 86 ? -2.914 -0.278 19.962 1.00 90.56 86 ASN A CA 1
ATOM 698 C C . ASN A 1 86 ? -4.063 -0.284 18.941 1.00 90.56 86 ASN A C 1
ATOM 700 O O . ASN A 1 86 ? -5.195 0.026 19.296 1.00 90.56 86 ASN A O 1
ATOM 704 N N . LEU A 1 87 ? -3.775 -0.602 17.674 1.00 94.12 87 LEU A N 1
ATOM 705 C CA . LEU A 1 87 ? -4.733 -0.553 16.575 1.00 94.12 87 LEU A CA 1
ATOM 706 C C . LEU A 1 87 ? -4.471 -1.667 15.555 1.00 94.12 87 LEU A C 1
ATOM 708 O O . LEU A 1 87 ? -3.344 -1.850 15.095 1.00 94.12 87 LEU A O 1
ATOM 712 N N . ILE A 1 88 ? -5.532 -2.355 15.140 1.00 95.19 88 ILE A N 1
ATOM 713 C CA . ILE A 1 88 ? -5.532 -3.265 13.989 1.00 95.19 88 ILE A CA 1
ATOM 714 C C . ILE A 1 88 ? -5.934 -2.472 12.740 1.00 95.19 88 ILE A C 1
ATOM 716 O O . ILE A 1 88 ? -6.916 -1.737 12.763 1.00 95.19 88 ILE A O 1
ATOM 720 N N . ALA A 1 89 ? -5.216 -2.629 11.629 1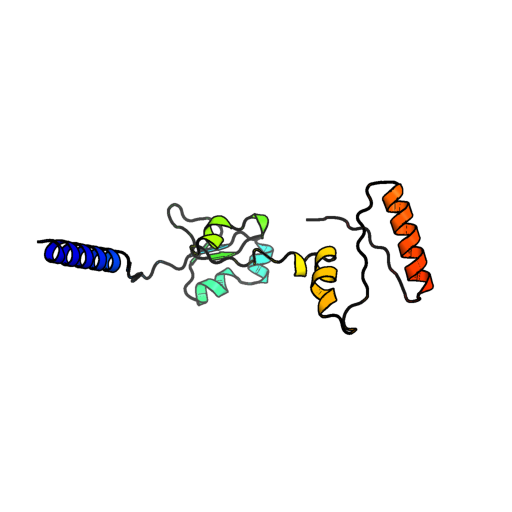.00 95.75 89 ALA A N 1
ATOM 721 C CA . ALA A 1 89 ? -5.544 -1.972 10.361 1.00 95.75 89 ALA A CA 1
ATOM 722 C C . ALA A 1 89 ? -5.757 -2.989 9.233 1.00 95.75 89 ALA A C 1
ATOM 724 O O . ALA A 1 89 ? -5.165 -4.067 9.235 1.00 95.75 89 ALA A O 1
ATOM 725 N N . ASN A 1 90 ? -6.552 -2.623 8.224 1.00 94.88 90 ASN A N 1
ATOM 726 C CA . ASN A 1 90 ? -6.800 -3.447 7.033 1.00 94.88 90 ASN A CA 1
ATOM 727 C C . ASN A 1 90 ? -5.653 -3.430 5.997 1.00 94.88 90 ASN A C 1
ATOM 729 O O . ASN A 1 90 ? -5.825 -3.910 4.876 1.00 94.88 90 ASN A O 1
ATOM 733 N N . HIS A 1 91 ? -4.488 -2.879 6.350 1.00 94.56 91 HIS A N 1
ATOM 734 C CA . HIS A 1 91 ? -3.313 -2.773 5.483 1.00 94.56 91 HIS A CA 1
ATOM 735 C C . HIS A 1 91 ? -2.052 -3.255 6.195 1.00 94.56 91 HIS A C 1
ATOM 737 O O . HIS A 1 91 ? -1.874 -3.038 7.391 1.00 94.56 91 HIS A O 1
ATOM 743 N N . TYR A 1 92 ? -1.119 -3.808 5.421 1.00 93.75 92 TYR A N 1
ATOM 744 C CA . TYR A 1 92 ? 0.253 -4.039 5.866 1.00 93.75 92 TYR A CA 1
ATOM 745 C C . TYR A 1 92 ? 1.121 -2.812 5.584 1.00 93.75 92 TYR A C 1
ATOM 747 O O . TYR A 1 92 ? 1.032 -2.232 4.499 1.00 93.75 92 TYR A O 1
ATOM 755 N N . PHE A 1 93 ? 1.983 -2.450 6.540 1.00 90.75 93 PHE A N 1
ATOM 756 C CA . PHE A 1 93 ? 2.899 -1.313 6.410 1.00 90.75 93 PHE A CA 1
ATOM 757 C C . PHE A 1 93 ? 3.929 -1.539 5.292 1.00 90.75 93 PHE A C 1
ATOM 759 O O . PHE A 1 93 ? 4.049 -0.744 4.364 1.00 90.75 93 PHE A O 1
ATOM 766 N N . MET A 1 94 ? 4.628 -2.677 5.319 1.00 90.69 94 MET A N 1
ATOM 767 C CA . MET A 1 94 ? 5.578 -3.068 4.274 1.00 90.69 94 MET A CA 1
ATOM 768 C C . MET A 1 94 ? 4.877 -3.926 3.221 1.00 90.69 94 MET A C 1
ATOM 770 O O . MET A 1 94 ? 4.778 -5.141 3.359 1.00 90.69 94 MET A O 1
ATOM 774 N N . ARG A 1 95 ? 4.360 -3.281 2.172 1.00 90.19 95 ARG A N 1
ATOM 775 C CA . ARG A 1 95 ? 3.649 -3.953 1.063 1.00 90.19 95 ARG A CA 1
ATOM 776 C C . ARG A 1 95 ? 4.133 -3.562 -0.328 1.00 90.19 95 ARG A C 1
ATOM 778 O O . ARG A 1 95 ? 3.676 -4.130 -1.317 1.00 90.19 95 ARG A O 1
ATOM 785 N N . SER A 1 96 ? 5.010 -2.565 -0.419 1.00 87.00 96 SER A N 1
ATOM 786 C CA . SER A 1 96 ? 5.409 -1.930 -1.677 1.00 87.00 96 SER A CA 1
ATOM 787 C C . SER A 1 96 ? 6.059 -2.927 -2.647 1.00 87.00 96 SER A C 1
ATOM 789 O O . SER A 1 96 ? 5.655 -2.966 -3.809 1.00 87.00 96 SER A O 1
ATOM 791 N N . GLY A 1 97 ? 6.882 -3.847 -2.130 1.00 85.62 97 GLY A N 1
ATOM 792 C CA . GLY A 1 97 ? 7.481 -4.962 -2.873 1.00 85.62 97 GLY A CA 1
ATOM 793 C C . GLY A 1 97 ? 6.496 -5.943 -3.511 1.00 85.62 97 GLY A C 1
ATOM 794 O O . GLY A 1 97 ? 6.894 -6.724 -4.357 1.00 85.62 97 GLY A O 1
ATOM 795 N N . LEU A 1 98 ? 5.208 -5.912 -3.154 1.00 86.81 98 LEU A N 1
ATOM 796 C CA . LEU A 1 98 ? 4.190 -6.766 -3.777 1.00 86.81 98 LEU A CA 1
ATOM 797 C C . LEU A 1 98 ? 3.180 -5.984 -4.619 1.00 86.81 98 LEU A C 1
ATOM 799 O O . LEU A 1 98 ? 2.601 -6.530 -5.554 1.00 86.81 98 LEU A O 1
ATOM 803 N N . VAL A 1 99 ? 2.948 -4.708 -4.299 1.00 87.62 99 VAL A N 1
ATOM 804 C CA . VAL A 1 99 ? 1.908 -3.902 -4.963 1.00 87.62 99 VAL A CA 1
ATOM 805 C C . VAL A 1 99 ? 2.458 -2.948 -6.023 1.00 87.62 99 VAL A C 1
ATOM 807 O O . VAL A 1 99 ? 1.697 -2.475 -6.864 1.00 87.62 99 VAL A O 1
ATOM 810 N N . ARG A 1 100 ? 3.760 -2.637 -6.005 1.00 83.69 100 ARG A N 1
ATOM 811 C CA . ARG A 1 100 ? 4.398 -1.759 -6.993 1.00 83.69 100 ARG A CA 1
ATOM 812 C C . ARG A 1 100 ? 5.185 -2.590 -7.986 1.00 83.69 100 ARG A C 1
ATOM 814 O O . ARG A 1 100 ? 6.120 -3.278 -7.608 1.00 83.69 100 ARG A O 1
ATOM 821 N N . LYS A 1 101 ? 4.854 -2.471 -9.274 1.00 80.56 101 LYS A N 1
ATOM 822 C CA . LYS A 1 101 ? 5.451 -3.289 -10.343 1.00 80.56 101 LYS A CA 1
ATOM 823 C C . LYS A 1 101 ? 6.985 -3.243 -10.375 1.00 80.56 101 LYS A C 1
ATOM 825 O O . LYS A 1 101 ? 7.606 -4.272 -10.609 1.00 80.56 101 LYS A O 1
ATOM 830 N N . ALA A 1 102 ? 7.571 -2.068 -10.138 1.00 79.69 102 ALA A N 1
ATOM 831 C CA . ALA A 1 102 ? 9.022 -1.892 -10.093 1.00 79.69 102 ALA A CA 1
ATOM 832 C C . ALA A 1 102 ? 9.669 -2.722 -8.979 1.00 79.69 102 ALA A C 1
ATOM 834 O O . ALA A 1 102 ? 10.638 -3.431 -9.213 1.00 79.69 102 ALA A O 1
ATOM 835 N N . GLU A 1 103 ? 9.085 -2.669 -7.785 1.00 84.56 103 GLU A N 1
ATOM 836 C CA . GLU A 1 103 ? 9.604 -3.360 -6.608 1.00 84.56 103 GLU A CA 1
ATOM 837 C C . GLU A 1 103 ? 9.249 -4.854 -6.629 1.00 84.56 103 GLU A C 1
ATOM 839 O O . GLU A 1 103 ? 10.017 -5.674 -6.134 1.00 84.56 103 GLU A O 1
ATOM 844 N N . LEU A 1 104 ? 8.121 -5.218 -7.249 1.00 85.06 104 LEU A N 1
ATOM 845 C CA . LEU A 1 104 ? 7.674 -6.599 -7.422 1.00 85.06 104 LEU A CA 1
ATOM 846 C C . LEU A 1 104 ? 8.682 -7.430 -8.201 1.00 85.06 104 LEU A C 1
ATOM 848 O O . LEU A 1 104 ? 9.021 -8.518 -7.754 1.00 85.06 104 LEU A O 1
ATOM 852 N N . HIS A 1 105 ? 9.193 -6.918 -9.321 1.00 79.94 105 HIS A N 1
ATOM 853 C CA . HIS A 1 105 ? 10.175 -7.659 -10.111 1.00 79.94 105 HIS A CA 1
ATOM 854 C C . HIS A 1 105 ? 11.441 -7.953 -9.293 1.00 79.94 105 HIS A C 1
ATOM 856 O O . HIS A 1 105 ? 11.857 -9.101 -9.191 1.00 79.94 105 HIS A O 1
ATOM 862 N N . SER A 1 106 ? 12.001 -6.945 -8.617 1.00 82.81 106 SER A N 1
ATOM 863 C CA . SER A 1 106 ? 13.160 -7.136 -7.731 1.00 82.81 106 SER A CA 1
ATOM 864 C C . SER A 1 106 ? 12.862 -8.053 -6.540 1.00 82.81 106 SER A C 1
ATOM 866 O O . SER A 1 106 ? 13.737 -8.783 -6.088 1.00 82.81 106 SER A O 1
ATOM 868 N N . THR A 1 107 ? 11.631 -8.033 -6.024 1.00 85.44 107 THR A N 1
ATOM 869 C CA . THR A 1 107 ? 11.206 -8.914 -4.924 1.00 85.44 107 THR A CA 1
ATOM 870 C C . THR A 1 107 ? 11.093 -10.370 -5.380 1.00 85.44 107 THR A C 1
ATOM 872 O O . THR A 1 107 ? 11.377 -11.274 -4.597 1.00 85.44 107 THR A O 1
ATOM 875 N N . LEU A 1 108 ? 10.680 -10.605 -6.629 1.00 84.19 108 LEU A N 1
ATOM 876 C CA . LEU A 1 108 ? 10.475 -11.941 -7.186 1.00 84.19 108 LEU A CA 1
ATOM 877 C C . LEU A 1 108 ? 11.725 -12.543 -7.834 1.00 84.19 108 LEU A C 1
ATOM 879 O O . LEU A 1 108 ? 11.814 -13.765 -7.867 1.00 84.19 108 LEU A O 1
ATOM 883 N N . GLU A 1 109 ? 12.694 -11.737 -8.277 1.00 81.44 109 GLU A N 1
ATOM 884 C CA . GLU A 1 109 ? 13.931 -12.189 -8.941 1.00 81.44 109 GLU A CA 1
ATOM 885 C C . GLU A 1 109 ? 14.611 -13.399 -8.256 1.00 81.44 109 GLU A C 1
ATOM 887 O O . GLU A 1 109 ? 14.947 -14.356 -8.959 1.00 81.44 109 GLU A O 1
ATOM 892 N N . PRO A 1 110 ? 14.746 -13.471 -6.912 1.00 83.12 110 PRO A N 1
ATOM 893 C CA . PRO A 1 110 ? 15.354 -14.632 -6.249 1.00 83.12 110 PRO A CA 1
ATOM 894 C C . PRO A 1 110 ? 14.527 -15.927 -6.327 1.00 83.12 110 PRO A C 1
ATOM 896 O O . PRO A 1 110 ? 15.040 -17.006 -6.031 1.00 83.12 110 PRO A O 1
ATOM 899 N N . PHE A 1 111 ? 13.243 -15.825 -6.666 1.00 80.50 111 PHE A N 1
ATOM 900 C CA . PHE A 1 111 ? 12.263 -16.912 -6.671 1.00 80.50 111 PHE A CA 1
ATOM 901 C C . PHE A 1 111 ? 11.815 -17.296 -8.090 1.00 80.50 111 PHE A C 1
ATOM 903 O O . PHE A 1 111 ? 11.015 -18.222 -8.259 1.00 80.50 111 PHE A O 1
ATOM 910 N N . GLU A 1 112 ? 12.289 -16.587 -9.117 1.00 66.81 112 GLU A N 1
ATOM 911 C CA . GLU A 1 112 ? 11.794 -16.745 -10.478 1.00 66.81 112 GLU A CA 1
ATOM 912 C C . GLU A 1 112 ? 12.361 -17.987 -11.183 1.00 66.81 112 GLU A C 1
ATOM 914 O O . GLU A 1 112 ? 13.488 -18.043 -11.676 1.00 66.81 112 GLU A O 1
ATOM 919 N N . HIS A 1 113 ? 11.485 -18.982 -11.319 1.00 59.78 113 HIS A N 1
ATOM 920 C CA . HIS A 1 113 ? 11.581 -20.060 -12.297 1.00 59.78 113 HIS A CA 1
ATOM 921 C C . HIS A 1 113 ? 10.338 -20.039 -13.206 1.00 59.78 113 HIS A C 1
ATOM 923 O O . HIS A 1 113 ? 9.429 -20.845 -13.054 1.00 59.78 113 HIS A O 1
ATOM 929 N N . GLY A 1 114 ? 10.275 -19.087 -14.147 1.00 66.94 114 GLY A N 1
ATOM 930 C CA . GLY A 1 114 ? 9.386 -19.157 -15.322 1.00 66.94 114 GLY A CA 1
ATOM 931 C C . GLY A 1 114 ? 7.895 -18.828 -15.137 1.00 66.94 114 GLY A C 1
ATOM 932 O O . GLY A 1 114 ? 7.135 -18.989 -16.089 1.00 66.94 114 GLY A O 1
ATOM 933 N N . PHE A 1 115 ? 7.454 -18.363 -13.963 1.00 73.31 115 PHE A N 1
ATOM 934 C CA . PHE A 1 115 ? 6.034 -18.057 -13.705 1.00 73.31 115 PHE A CA 1
ATOM 935 C C . PHE A 1 115 ? 5.625 -16.604 -13.984 1.00 73.31 115 PHE A C 1
ATOM 937 O O . PHE A 1 115 ? 4.431 -16.316 -14.063 1.00 73.31 115 PHE A O 1
ATOM 944 N N . CYS A 1 116 ? 6.585 -15.690 -14.140 1.00 74.00 116 CYS A N 1
ATOM 945 C CA . CYS A 1 116 ? 6.328 -14.272 -14.384 1.00 74.00 116 CYS A CA 1
ATOM 946 C C . CYS A 1 116 ? 6.928 -13.834 -15.729 1.00 74.00 116 CYS A C 1
ATOM 948 O O . CYS A 1 116 ? 8.054 -14.217 -16.049 1.00 74.00 116 CYS A O 1
ATOM 950 N N . PRO A 1 117 ? 6.194 -13.051 -16.543 1.00 80.69 117 PRO A N 1
ATOM 951 C CA . PRO A 1 117 ? 6.780 -12.402 -17.707 1.00 80.69 117 PRO A CA 1
ATOM 952 C C . PRO A 1 117 ? 7.917 -11.467 -17.284 1.00 80.69 117 PRO A C 1
ATOM 954 O O . PRO A 1 117 ? 7.725 -10.646 -16.386 1.00 80.69 117 PRO A O 1
ATOM 957 N N . GLU A 1 118 ? 9.055 -11.559 -17.976 1.00 82.31 118 GLU A N 1
ATOM 958 C CA . GLU A 1 118 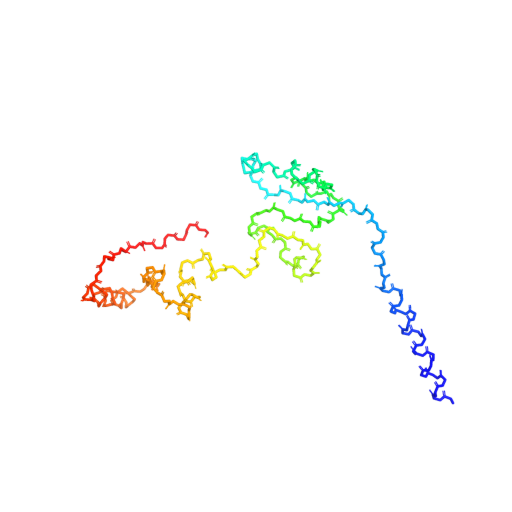? 10.214 -10.685 -17.758 1.00 82.31 118 GLU A CA 1
ATOM 959 C C . GLU A 1 118 ? 9.781 -9.210 -17.842 1.00 82.31 118 GLU A C 1
ATOM 961 O O . GLU A 1 118 ? 9.087 -8.796 -18.781 1.00 82.31 118 GLU A O 1
ATOM 966 N N . ALA A 1 119 ? 10.167 -8.405 -16.850 1.00 82.62 119 ALA A N 1
ATOM 967 C CA . ALA A 1 119 ? 9.791 -7.001 -16.782 1.00 82.62 119 ALA A CA 1
ATOM 968 C C . ALA A 1 119 ? 10.988 -6.129 -16.408 1.00 82.62 119 ALA A C 1
ATOM 970 O O . ALA A 1 119 ? 11.729 -6.414 -15.482 1.00 82.62 119 ALA A O 1
ATOM 971 N N . HIS A 1 120 ? 11.131 -5.004 -17.102 1.00 84.69 120 HIS A N 1
ATOM 972 C CA . HIS A 1 120 ? 12.171 -4.019 -16.823 1.00 84.69 120 HIS A CA 1
ATOM 973 C C . HIS A 1 120 ? 11.507 -2.692 -16.492 1.00 84.69 120 HIS A C 1
ATOM 975 O O . HIS A 1 120 ? 10.560 -2.282 -17.171 1.00 84.69 120 HIS A O 1
ATOM 981 N N . VAL A 1 121 ? 11.982 -2.035 -15.435 1.00 83.62 121 VAL A N 1
ATOM 982 C CA . VAL A 1 121 ? 11.519 -0.703 -15.046 1.00 83.62 121 VAL A CA 1
ATOM 983 C C . VAL A 1 121 ? 12.707 0.242 -15.039 1.00 83.62 121 VAL A C 1
ATOM 985 O O . VAL A 1 121 ? 13.691 0.001 -14.347 1.00 83.62 121 VAL A O 1
ATOM 988 N N . THR A 1 122 ? 12.582 1.328 -15.796 1.00 83.88 122 THR A N 1
ATOM 989 C CA . THR A 1 122 ? 13.610 2.359 -15.926 1.00 83.88 122 THR A CA 1
ATOM 990 C C . THR A 1 122 ? 12.971 3.706 -15.624 1.00 83.88 122 THR A C 1
ATOM 992 O O . THR A 1 122 ? 11.958 4.064 -16.229 1.00 83.88 122 THR A O 1
ATOM 995 N N . LEU A 1 123 ? 13.551 4.442 -14.678 1.00 84.75 123 LEU A N 1
ATOM 996 C CA . LEU A 1 123 ? 13.242 5.852 -14.474 1.00 84.75 123 LEU A CA 1
ATOM 997 C C . LEU A 1 123 ? 13.966 6.651 -15.563 1.00 84.75 123 LEU A C 1
ATOM 999 O O . LEU A 1 123 ? 15.157 6.452 -15.775 1.00 84.75 123 LEU A O 1
ATOM 1003 N N . VAL A 1 124 ? 13.236 7.498 -16.287 1.00 86.81 124 VAL A N 1
ATOM 1004 C CA . VAL A 1 124 ? 13.765 8.244 -17.434 1.00 86.81 124 VAL A CA 1
ATOM 1005 C C . VAL A 1 124 ? 13.549 9.731 -17.193 1.00 86.81 124 VAL A C 1
ATOM 1007 O O . VAL A 1 124 ? 12.487 10.266 -17.517 1.00 86.81 124 VAL A O 1
ATOM 1010 N N . GLU A 1 125 ? 14.546 10.393 -16.610 1.00 90.38 125 GLU A N 1
ATOM 1011 C CA . GLU A 1 125 ? 14.488 11.822 -16.272 1.00 90.38 125 GLU A CA 1
ATOM 1012 C C . GLU A 1 125 ? 15.348 12.662 -17.217 1.00 90.38 125 GLU A C 1
ATOM 1014 O O . GLU A 1 125 ? 14.975 13.775 -17.590 1.00 90.38 125 GLU A O 1
ATOM 1019 N N . THR A 1 126 ? 16.471 12.104 -17.661 1.00 93.50 126 THR A N 1
ATOM 1020 C CA . THR A 1 126 ? 17.475 12.783 -18.478 1.00 93.50 126 THR A CA 1
ATOM 1021 C C . THR A 1 126 ? 17.534 12.227 -19.901 1.00 93.50 126 THR A C 1
ATOM 1023 O O . THR A 1 126 ? 16.879 11.238 -20.244 1.00 93.50 126 THR A O 1
ATOM 1026 N N . GLN A 1 127 ? 18.306 12.886 -20.770 1.00 92.94 127 GLN A N 1
ATOM 1027 C CA . GLN A 1 127 ? 18.591 12.349 -22.100 1.00 92.94 127 GLN A CA 1
ATOM 1028 C C . GLN A 1 127 ? 19.465 11.087 -22.015 1.00 92.94 127 GLN A C 1
ATOM 1030 O O . GLN A 1 127 ? 19.200 10.127 -22.734 1.00 92.94 127 GLN A O 1
ATOM 1035 N N . ASP A 1 128 ? 20.418 11.045 -21.086 1.00 93.88 128 ASP A N 1
ATOM 1036 C CA . ASP A 1 128 ? 21.280 9.877 -20.884 1.00 93.88 128 ASP A CA 1
ATOM 1037 C C . ASP A 1 128 ? 20.460 8.643 -20.463 1.00 93.88 128 ASP A C 1
ATOM 1039 O O . ASP A 1 128 ? 20.676 7.546 -20.981 1.00 93.88 128 ASP A O 1
ATOM 1043 N N . ASP A 1 129 ? 19.436 8.821 -19.617 1.00 91.50 129 ASP A N 1
ATOM 1044 C CA . ASP A 1 129 ? 18.521 7.733 -19.239 1.00 91.50 129 ASP A CA 1
ATOM 1045 C C . ASP A 1 129 ? 17.724 7.206 -20.438 1.00 91.50 129 ASP A C 1
ATOM 1047 O O . ASP A 1 129 ? 17.449 6.008 -20.538 1.00 91.50 129 ASP A O 1
ATOM 1051 N N . ARG A 1 130 ? 17.345 8.093 -21.371 1.00 91.44 130 ARG A N 1
ATOM 1052 C CA . ARG A 1 130 ? 16.646 7.702 -22.608 1.00 91.44 130 ARG A CA 1
ATOM 1053 C C . ARG A 1 130 ? 17.546 6.865 -23.497 1.00 91.44 130 ARG A C 1
ATOM 1055 O O . ARG A 1 130 ? 17.081 5.871 -24.056 1.00 91.44 130 ARG A O 1
ATOM 1062 N N . ASP A 1 131 ? 18.810 7.247 -23.620 1.00 93.00 131 ASP A N 1
ATOM 1063 C CA . ASP A 1 131 ? 19.782 6.539 -24.449 1.00 93.00 131 ASP A CA 1
ATOM 1064 C C . ASP A 1 131 ? 20.122 5.168 -23.839 1.00 93.00 131 ASP A C 1
ATOM 1066 O O . ASP A 1 131 ? 20.175 4.157 -24.554 1.00 93.00 131 ASP A O 1
ATOM 1070 N N . ALA A 1 132 ? 20.237 5.099 -22.508 1.00 89.81 132 ALA A N 1
ATOM 1071 C CA . ALA A 1 132 ? 20.384 3.851 -21.764 1.00 89.81 132 ALA A CA 1
ATOM 1072 C C . ALA A 1 132 ? 19.159 2.936 -21.936 1.00 89.81 132 ALA A C 1
ATOM 1074 O O . ALA A 1 132 ? 19.304 1.765 -22.299 1.00 89.81 132 ALA A O 1
ATOM 1075 N N . PHE A 1 133 ? 17.947 3.478 -21.767 1.00 91.56 133 PHE A N 1
ATOM 1076 C CA . PHE A 1 133 ? 16.698 2.751 -21.993 1.00 91.56 133 PHE A CA 1
ATOM 1077 C C . PHE A 1 133 ? 16.594 2.230 -23.432 1.00 91.56 133 PHE A C 1
ATOM 1079 O O . PHE A 1 133 ? 16.271 1.064 -23.645 1.00 91.56 133 PHE A O 1
ATOM 1086 N N . SER A 1 134 ? 16.899 3.068 -24.426 1.00 92.25 134 SER A N 1
ATOM 1087 C CA . SER A 1 134 ? 16.872 2.697 -25.846 1.00 92.25 134 SER A CA 1
ATOM 1088 C C . SER A 1 134 ? 17.836 1.543 -26.140 1.00 92.25 134 SER A C 1
ATOM 1090 O O . SER A 1 134 ? 17.473 0.560 -26.794 1.00 92.25 134 SER A O 1
ATOM 1092 N N . SER A 1 135 ? 19.045 1.610 -25.578 1.00 92.75 135 SER A N 1
ATOM 1093 C CA . SER A 1 135 ? 20.055 0.557 -25.704 1.00 92.75 135 SER A CA 1
ATOM 1094 C C . SER A 1 135 ? 19.591 -0.761 -25.074 1.00 92.75 135 SER A C 1
ATOM 1096 O O . SER A 1 135 ? 19.698 -1.819 -25.705 1.00 92.75 135 SER A O 1
ATOM 1098 N N . GLN A 1 136 ? 19.020 -0.701 -23.865 1.00 90.81 136 GLN A N 1
ATOM 1099 C CA . GLN A 1 136 ? 18.455 -1.855 -23.162 1.00 90.81 136 GLN A CA 1
ATOM 1100 C C . GLN A 1 136 ? 17.284 -2.465 -23.942 1.00 90.81 136 GLN A C 1
ATOM 1102 O O . GLN A 1 136 ? 17.285 -3.665 -24.214 1.00 90.81 136 GLN A O 1
ATOM 1107 N N . ALA A 1 137 ? 16.320 -1.649 -24.372 1.00 90.50 137 ALA A N 1
ATOM 1108 C CA . ALA A 1 137 ? 15.176 -2.090 -25.162 1.00 90.50 137 ALA A CA 1
ATOM 1109 C C . ALA A 1 137 ? 15.622 -2.760 -26.470 1.00 90.50 137 ALA A C 1
ATOM 1111 O O . ALA A 1 137 ? 15.129 -3.832 -26.822 1.00 90.50 137 ALA A O 1
ATOM 1112 N N . GLY A 1 138 ? 16.618 -2.189 -27.154 1.00 91.69 138 GLY A N 1
ATOM 1113 C CA . GLY A 1 138 ? 17.210 -2.790 -28.346 1.00 91.69 138 GLY A CA 1
ATOM 1114 C C . GLY A 1 138 ? 17.833 -4.164 -28.076 1.00 91.69 138 GLY A C 1
ATOM 1115 O O . GLY A 1 138 ? 17.703 -5.071 -28.899 1.00 91.69 138 GLY A O 1
ATOM 1116 N N . ALA A 1 139 ? 18.486 -4.352 -26.925 1.00 90.94 139 ALA A N 1
ATOM 1117 C CA . ALA A 1 139 ? 19.028 -5.651 -26.526 1.00 90.94 139 ALA A CA 1
ATOM 1118 C C . ALA A 1 139 ? 17.924 -6.680 -26.232 1.00 90.94 139 ALA A C 1
ATOM 1120 O O . ALA A 1 139 ? 18.034 -7.827 -26.666 1.00 90.94 139 ALA A O 1
ATOM 1121 N N . LEU A 1 140 ? 16.846 -6.268 -25.560 1.00 90.56 140 LEU A N 1
ATOM 1122 C CA . LEU A 1 140 ? 15.697 -7.124 -25.251 1.00 90.56 140 LEU A CA 1
ATOM 1123 C C . LEU A 1 140 ? 14.964 -7.584 -26.515 1.00 90.56 140 LEU A C 1
ATOM 1125 O O . LEU A 1 140 ? 14.709 -8.774 -26.677 1.00 90.56 140 LEU A O 1
ATOM 1129 N N . VAL A 1 141 ? 14.714 -6.676 -27.462 1.00 89.25 141 VAL A N 1
ATOM 1130 C CA . VAL A 1 141 ? 14.079 -7.020 -28.745 1.00 89.25 141 VAL A CA 1
ATOM 1131 C C . VAL A 1 141 ? 14.922 -8.032 -29.529 1.00 89.25 141 VAL A C 1
ATOM 1133 O O . VAL A 1 141 ? 14.375 -8.977 -30.093 1.00 89.25 141 VAL A O 1
ATOM 1136 N N . ARG A 1 142 ? 16.257 -7.896 -29.522 1.00 93.12 142 ARG A N 1
ATOM 1137 C CA . ARG A 1 142 ? 17.163 -8.862 -30.174 1.00 93.12 142 ARG A CA 1
ATOM 1138 C C . ARG A 1 142 ? 17.168 -10.243 -29.513 1.00 93.12 142 ARG A C 1
ATOM 1140 O O . ARG A 1 142 ? 17.408 -11.224 -30.209 1.00 93.12 142 ARG A O 1
ATOM 1147 N N . ARG A 1 143 ? 16.899 -10.335 -28.204 1.00 91.06 143 ARG A N 1
ATOM 1148 C CA . ARG A 1 143 ? 16.733 -11.616 -27.488 1.00 91.06 143 ARG A CA 1
ATOM 1149 C C . ARG A 1 143 ? 15.436 -12.344 -27.872 1.00 91.06 143 ARG A C 1
ATOM 1151 O O . ARG A 1 143 ? 15.303 -13.526 -27.568 1.00 91.06 143 ARG A O 1
ATOM 1158 N N . GLY A 1 144 ? 14.518 -11.670 -28.566 1.00 88.50 144 GLY A N 1
ATOM 1159 C CA . GLY A 1 144 ? 13.219 -12.204 -28.964 1.00 88.50 144 GLY A CA 1
ATOM 1160 C C . GLY A 1 144 ? 12.123 -11.956 -27.922 1.00 88.50 144 GLY A C 1
ATOM 1161 O O . GLY A 1 144 ? 12.351 -11.351 -26.875 1.00 88.50 144 GLY A O 1
ATOM 1162 N N . GLY A 1 145 ? 10.909 -12.413 -28.237 1.00 86.00 145 GLY A N 1
ATOM 1163 C CA . GLY A 1 145 ? 9.708 -12.178 -27.429 1.00 86.00 145 GLY A CA 1
ATOM 1164 C C . GLY A 1 145 ? 8.912 -10.937 -27.848 1.00 86.00 145 GLY A C 1
ATOM 1165 O O . GLY A 1 145 ? 9.355 -10.124 -28.659 1.00 86.0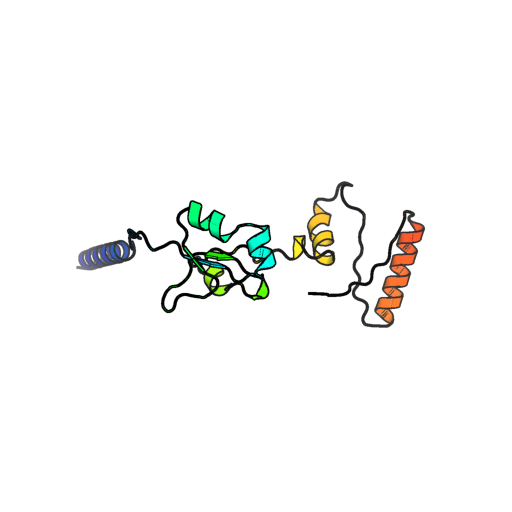0 145 GLY A O 1
ATOM 1166 N N . LEU A 1 146 ? 7.699 -10.815 -27.304 1.00 89.12 146 LEU A N 1
ATOM 1167 C CA . LEU A 1 146 ? 6.832 -9.656 -27.510 1.00 89.12 146 LEU A CA 1
ATOM 1168 C C . LEU A 1 146 ? 6.994 -8.690 -26.336 1.00 89.12 146 LEU A C 1
ATOM 1170 O O . LEU A 1 146 ? 6.585 -8.990 -25.216 1.00 89.12 146 LEU A O 1
ATOM 1174 N N . TRP A 1 147 ? 7.555 -7.517 -26.612 1.00 90.50 147 TRP A N 1
ATOM 1175 C CA . TRP A 1 147 ? 7.789 -6.480 -25.612 1.00 90.50 147 TRP A CA 1
ATOM 1176 C C . TRP A 1 147 ? 6.757 -5.360 -25.733 1.00 90.50 147 TRP A C 1
ATOM 1178 O O . TRP A 1 147 ? 6.432 -4.913 -26.832 1.00 90.50 147 TRP A O 1
ATOM 1188 N N . VAL A 1 148 ? 6.256 -4.886 -24.591 1.00 89.88 148 VAL A N 1
ATOM 1189 C CA . VAL A 1 148 ? 5.305 -3.770 -24.517 1.00 89.88 148 VAL A CA 1
ATOM 1190 C C . VAL A 1 148 ? 5.883 -2.687 -23.621 1.00 89.88 148 VAL A C 1
ATOM 1192 O O . VAL A 1 148 ? 6.115 -2.913 -22.434 1.00 89.88 148 VAL A O 1
ATOM 1195 N N . ILE A 1 149 ? 6.060 -1.491 -24.178 1.00 89.56 149 ILE A N 1
ATOM 1196 C CA . ILE A 1 149 ? 6.454 -0.310 -23.411 1.00 89.56 149 ILE A CA 1
ATOM 1197 C C . ILE A 1 149 ? 5.187 0.318 -22.833 1.00 89.56 149 ILE A C 1
ATOM 1199 O O . ILE A 1 149 ? 4.276 0.694 -23.570 1.00 89.56 149 ILE A O 1
ATOM 1203 N N . LYS A 1 150 ? 5.128 0.435 -21.505 1.00 87.12 150 LYS A N 1
ATOM 1204 C CA . LYS A 1 150 ? 4.058 1.142 -20.794 1.00 87.12 150 LYS A CA 1
ATOM 1205 C C . LYS A 1 150 ? 4.660 2.328 -20.063 1.00 87.12 150 LYS A C 1
ATOM 1207 O O . LYS A 1 150 ? 5.648 2.165 -19.353 1.00 87.12 150 LYS A O 1
ATOM 1212 N N . ARG A 1 151 ? 4.055 3.505 -20.222 1.00 84.75 151 ARG A N 1
ATOM 1213 C CA . ARG A 1 151 ? 4.405 4.660 -19.394 1.00 84.75 151 ARG A CA 1
ATOM 1214 C C . ARG A 1 151 ? 3.976 4.380 -17.958 1.00 84.75 151 ARG A C 1
ATOM 1216 O O . ARG A 1 151 ? 2.873 3.886 -17.725 1.00 84.75 151 ARG A O 1
ATOM 1223 N N . GLY A 1 152 ? 4.880 4.638 -17.019 1.00 77.19 152 GLY A N 1
ATOM 1224 C CA . GLY A 1 152 ? 4.568 4.611 -15.599 1.00 77.19 152 GLY A CA 1
ATOM 1225 C C . GLY A 1 152 ? 3.810 5.877 -15.240 1.00 77.19 152 GLY A C 1
ATOM 1226 O O . GLY A 1 152 ? 4.415 6.827 -14.760 1.00 77.19 152 GLY A O 1
ATOM 1227 N N . ASP A 1 153 ? 2.505 5.908 -15.490 1.00 61.84 153 ASP A N 1
ATOM 1228 C CA . ASP A 1 153 ? 1.673 6.982 -14.963 1.00 61.84 153 ASP A CA 1
ATOM 1229 C C . ASP A 1 153 ? 1.441 6.679 -13.482 1.00 61.84 153 ASP A C 1
ATOM 1231 O O . ASP A 1 153 ? 0.623 5.831 -13.117 1.00 61.84 153 ASP A O 1
ATOM 1235 N N . SER A 1 154 ? 2.230 7.332 -12.625 1.00 49.34 154 SER A N 1
ATOM 1236 C CA . SER A 1 154 ? 2.025 7.355 -11.176 1.00 49.34 154 SER A CA 1
ATOM 1237 C C . SER A 1 154 ? 0.670 7.996 -10.879 1.00 49.34 154 SER A C 1
ATOM 1239 O O . SER A 1 154 ? 0.572 9.194 -10.646 1.00 49.34 154 SER A O 1
ATOM 1241 N N . SER A 1 155 ? -0.391 7.200 -10.934 1.00 39.38 155 SER A N 1
ATOM 1242 C CA . SER A 1 155 ? -1.744 7.573 -10.524 1.00 39.38 155 SER A CA 1
ATOM 1243 C C . SER A 1 155 ? -2.027 7.009 -9.131 1.00 39.38 155 SER A C 1
ATOM 1245 O O . SER A 1 155 ? -2.996 6.288 -8.920 1.00 39.38 155 SER A O 1
ATOM 1247 N N . ASN A 1 156 ? -1.130 7.316 -8.191 1.00 39.84 156 ASN A N 1
ATOM 1248 C CA . ASN A 1 156 ? -1.341 7.195 -6.749 1.00 39.84 156 ASN A CA 1
ATOM 1249 C C . ASN A 1 156 ? -0.700 8.386 -6.046 1.00 39.84 156 ASN A C 1
ATOM 1251 O O . ASN A 1 156 ? 0.473 8.673 -6.378 1.00 39.84 156 ASN A O 1
#